Protein AF-A0A4Q3TCV3-F1 (afdb_monomer_lite)

Foldseek 3Di:
DDPVVPVVPPQDQDPVRWTWHADVNFTWTHDPVQWIAGPVVRDIDHPDPVPCPQVVCVVVVHDGDPPDDDDD

pLDDT: mean 82.79, std 11.64, range [54.16, 97.38]

Radius of gyration: 18.11 Å; chains: 1; bounding box: 34×22×49 Å

Structure (mmCIF, N/CA/C/O backbone):
data_AF-A0A4Q3TCV3-F1
#
_entry.id   AF-A0A4Q3TCV3-F1
#
loop_
_atom_site.group_PDB
_atom_site.id
_atom_site.type_symbol
_atom_site.label_atom_id
_atom_site.label_alt_id
_atom_site.label_comp_id
_atom_site.label_asym_id
_atom_site.label_entity_id
_atom_site.label_seq_id
_atom_site.pdbx_PDB_ins_code
_atom_site.Cartn_x
_atom_site.Cartn_y
_atom_site.Cartn_z
_atom_site.occupancy
_atom_site.B_iso_or_equiv
_atom_site.auth_seq_id
_atom_site.auth_comp_id
_atom_site.auth_asym_id
_atom_site.auth_atom_id
_atom_site.pdbx_PDB_model_num
ATOM 1 N N . MET A 1 1 ? -7.460 -8.555 23.450 1.00 59.66 1 MET A N 1
ATOM 2 C CA . MET A 1 1 ? -7.327 -7.144 23.017 1.00 59.66 1 MET A CA 1
ATOM 3 C C . MET A 1 1 ? -8.478 -6.822 22.065 1.00 59.66 1 MET A C 1
ATOM 5 O O . MET A 1 1 ? -8.518 -7.437 21.004 1.00 59.66 1 MET A O 1
ATOM 9 N N . ASN A 1 2 ? -9.448 -5.976 22.442 1.00 78.94 2 ASN A N 1
ATOM 10 C CA . ASN A 1 2 ? -10.622 -5.699 21.592 1.00 78.94 2 ASN A CA 1
ATOM 11 C C . ASN A 1 2 ? -10.318 -4.650 20.496 1.00 78.94 2 ASN A C 1
ATOM 13 O O . ASN A 1 2 ? -9.256 -4.026 20.503 1.00 78.94 2 ASN A O 1
ATOM 17 N N . ALA A 1 3 ? -11.234 -4.490 19.533 1.00 71.31 3 ALA A N 1
ATOM 18 C CA . ALA A 1 3 ? -11.071 -3.581 18.394 1.00 71.31 3 ALA A CA 1
ATOM 19 C C . ALA A 1 3 ? -10.933 -2.106 18.811 1.00 71.31 3 ALA A C 1
ATOM 21 O O . ALA A 1 3 ? -10.070 -1.413 18.280 1.00 71.31 3 ALA A O 1
ATOM 22 N N . VAL A 1 4 ? -11.704 -1.675 19.815 1.00 73.00 4 VAL A N 1
ATOM 23 C CA . VAL A 1 4 ? -11.683 -0.304 20.351 1.00 73.00 4 VAL A CA 1
ATOM 24 C C . VAL A 1 4 ? -10.308 0.037 20.929 1.00 73.00 4 VAL A C 1
ATOM 26 O O . VAL A 1 4 ? -9.717 1.040 20.558 1.00 73.00 4 VAL A O 1
ATOM 29 N N . LEU A 1 5 ? -9.733 -0.847 21.751 1.00 66.06 5 LEU A N 1
ATOM 30 C CA . LEU A 1 5 ? -8.396 -0.659 22.324 1.00 66.06 5 LEU A CA 1
ATOM 31 C C . LEU A 1 5 ? -7.309 -0.559 21.249 1.00 66.06 5 LEU A C 1
ATOM 33 O O . LEU A 1 5 ? -6.378 0.225 21.387 1.00 66.06 5 LEU A O 1
ATOM 37 N N . ARG A 1 6 ? -7.414 -1.332 20.162 1.00 67.31 6 ARG A N 1
ATOM 38 C CA . ARG A 1 6 ? -6.472 -1.223 19.034 1.00 67.31 6 ARG A CA 1
ATOM 39 C C . ARG A 1 6 ? -6.591 0.117 18.314 1.00 67.31 6 ARG A C 1
ATOM 41 O O . ARG A 1 6 ? -5.593 0.632 17.830 1.00 67.31 6 ARG A O 1
ATOM 48 N N . GLU A 1 7 ? -7.793 0.664 18.234 1.00 67.81 7 GLU A N 1
ATOM 49 C CA . GLU A 1 7 ? -8.043 1.959 17.612 1.00 67.81 7 GLU A CA 1
ATOM 50 C C . GLU A 1 7 ? -7.526 3.117 18.475 1.00 67.81 7 GLU A C 1
ATOM 52 O O . GLU A 1 7 ? -6.890 4.031 17.953 1.00 67.81 7 GLU A O 1
ATOM 57 N N . THR A 1 8 ? -7.687 3.028 19.798 1.00 66.88 8 THR A N 1
ATOM 58 C CA . THR A 1 8 ? -7.140 4.006 20.753 1.00 66.88 8 THR A CA 1
ATOM 59 C C . THR A 1 8 ? -5.610 3.972 20.821 1.00 66.88 8 THR A C 1
ATOM 61 O O . THR A 1 8 ? -4.980 5.013 20.968 1.00 66.88 8 THR A O 1
ATOM 64 N N . LEU A 1 9 ? -4.996 2.791 20.692 1.00 67.31 9 LEU A N 1
ATOM 65 C CA . LEU A 1 9 ? -3.545 2.587 20.814 1.00 67.31 9 LEU A CA 1
ATOM 66 C C . LEU A 1 9 ? -2.786 2.749 19.483 1.00 67.31 9 LEU A C 1
ATOM 68 O O . LEU A 1 9 ? -1.709 2.184 19.310 1.00 67.31 9 LEU A O 1
ATOM 72 N N . SER A 1 10 ? -3.341 3.493 18.523 1.00 70.94 10 SER A N 1
ATOM 73 C CA . SER A 1 10 ? -2.622 3.871 17.304 1.00 70.94 10 SER A CA 1
ATOM 74 C C . SER A 1 10 ? -1.342 4.649 17.670 1.00 70.94 10 SER A C 1
ATOM 76 O O . SER A 1 10 ? -1.451 5.670 18.349 1.00 70.94 10 SER A O 1
ATOM 78 N N . PRO A 1 11 ? -0.149 4.239 17.196 1.00 85.19 11 PRO A N 1
ATOM 79 C CA . PRO A 1 11 ? 0.075 3.268 16.123 1.00 85.19 11 PRO A CA 1
ATOM 80 C C . PRO A 1 11 ? 0.219 1.805 16.604 1.00 85.19 11 PRO A C 1
ATOM 82 O O . PRO A 1 11 ? 0.910 1.529 17.582 1.00 85.19 11 PRO A O 1
ATOM 85 N N . TYR A 1 12 ? -0.353 0.837 15.866 1.00 88.44 12 TYR A N 1
ATOM 86 C CA . TYR A 1 12 ? -0.188 -0.603 16.155 1.00 88.44 12 TYR A CA 1
ATOM 87 C C . TYR A 1 12 ? 0.115 -1.450 14.911 1.00 88.44 12 TYR A C 1
ATOM 89 O O . TYR A 1 12 ? -0.256 -1.113 13.786 1.00 88.44 12 TYR A O 1
ATOM 97 N N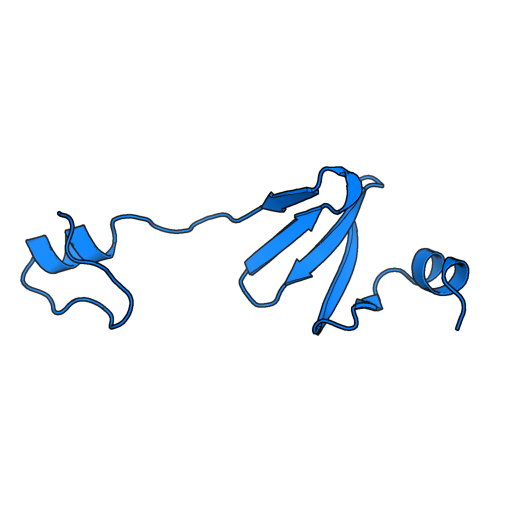 . ARG A 1 13 ? 0.767 -2.604 15.102 1.00 89.25 13 ARG A N 1
ATOM 98 C CA . ARG A 1 13 ? 1.096 -3.538 14.011 1.00 89.25 13 ARG A CA 1
ATOM 99 C C . ARG A 1 13 ? -0.151 -4.290 13.517 1.00 89.25 13 ARG A C 1
ATOM 101 O O . ARG A 1 13 ? -0.762 -5.061 14.256 1.00 89.25 13 ARG A O 1
ATOM 108 N N . HIS A 1 14 ? -0.505 -4.101 12.250 1.00 86.50 14 HIS A N 1
ATOM 109 C CA . HIS A 1 14 ? -1.575 -4.826 11.570 1.00 86.50 14 HIS A CA 1
ATOM 110 C C . HIS A 1 14 ? -1.183 -6.304 11.349 1.00 86.50 14 HIS A C 1
ATOM 112 O O . HIS A 1 14 ? -0.013 -6.572 11.063 1.00 86.50 14 HIS A O 1
ATOM 118 N N . PRO A 1 15 ? -2.124 -7.272 11.404 1.00 85.38 15 PRO A N 1
ATOM 119 C CA . PRO A 1 15 ? -1.821 -8.696 11.200 1.00 85.38 15 PRO A CA 1
ATOM 120 C C . PRO A 1 15 ? -1.099 -9.029 9.887 1.00 85.38 15 PRO A C 1
ATOM 122 O O . PRO A 1 15 ? -0.319 -9.969 9.839 1.00 85.38 15 PRO A O 1
ATOM 125 N N . CYS A 1 16 ? -1.302 -8.231 8.833 1.00 85.25 16 CYS A N 1
ATOM 126 C CA . CYS A 1 16 ? -0.601 -8.390 7.550 1.00 85.25 16 CYS A CA 1
ATOM 127 C C . CYS A 1 16 ? 0.838 -7.830 7.534 1.00 85.25 16 CYS A C 1
ATOM 129 O O . CYS A 1 16 ? 1.455 -7.736 6.475 1.00 85.25 16 CYS A O 1
ATOM 131 N N . GLY A 1 17 ? 1.361 -7.399 8.685 1.00 89.00 17 GLY A N 1
ATOM 132 C CA . GLY A 1 17 ? 2.717 -6.872 8.834 1.00 89.00 17 GLY A CA 1
ATOM 133 C C . GLY A 1 17 ? 2.863 -5.358 8.649 1.00 89.00 17 GLY A C 1
ATOM 134 O O . GLY A 1 17 ? 3.957 -4.849 8.878 1.00 89.00 17 GLY A O 1
ATOM 135 N N . GLY A 1 18 ? 1.797 -4.641 8.275 1.00 92.62 18 GLY A N 1
ATOM 136 C CA . GLY A 1 18 ? 1.788 -3.175 8.164 1.00 92.62 18 GLY A CA 1
ATOM 137 C C . GLY A 1 18 ? 1.655 -2.444 9.506 1.00 92.62 18 GLY A C 1
ATOM 138 O O . GLY A 1 18 ? 1.370 -3.062 10.532 1.00 92.62 18 GLY A O 1
ATOM 139 N N . LEU A 1 19 ? 1.820 -1.121 9.499 1.00 94.50 19 LEU A N 1
ATOM 140 C CA . LEU A 1 19 ? 1.582 -0.251 10.656 1.00 94.50 19 LEU A CA 1
ATOM 141 C C . LEU A 1 19 ? 0.244 0.470 10.475 1.00 94.50 19 LEU A C 1
ATOM 143 O O . LEU A 1 19 ? 0.079 1.209 9.506 1.00 94.50 19 LEU A O 1
ATOM 147 N N . LYS A 1 20 ? -0.715 0.251 11.379 1.00 93.31 20 LYS A N 1
ATOM 148 C CA . LYS A 1 20 ? -1.981 0.988 11.375 1.00 93.31 20 LYS A CA 1
ATOM 149 C C . LYS A 1 20 ? -1.824 2.289 12.159 1.00 93.31 20 LYS A C 1
ATOM 151 O O . LYS A 1 20 ? -1.337 2.262 13.290 1.00 93.31 20 LYS A O 1
ATOM 156 N N . VAL A 1 21 ? -2.243 3.393 11.547 1.00 93.19 21 VAL A N 1
ATOM 157 C CA . VAL A 1 21 ? -2.118 4.767 12.050 1.00 93.19 21 VAL A CA 1
ATOM 158 C C . VAL A 1 21 ? -3.383 5.577 11.740 1.00 93.19 21 VAL A C 1
ATOM 160 O O . VAL A 1 21 ? -4.201 5.152 10.919 1.00 93.19 21 VAL A O 1
ATOM 163 N N . ARG A 1 22 ? -3.528 6.753 12.364 1.00 92.19 22 ARG A N 1
ATOM 164 C CA . ARG A 1 22 ? -4.477 7.794 11.939 1.00 92.19 22 ARG A CA 1
ATOM 165 C C . ARG A 1 22 ? -3.722 8.953 11.294 1.00 92.19 22 ARG A C 1
ATOM 167 O O . ARG A 1 22 ? -2.762 9.439 11.885 1.00 92.19 22 ARG A O 1
ATOM 174 N N . ILE A 1 23 ? -4.157 9.388 10.116 1.00 92.19 23 ILE A N 1
ATOM 175 C CA . ILE A 1 23 ? -3.617 10.562 9.409 1.00 92.19 23 ILE A CA 1
ATOM 176 C C . ILE A 1 23 ? -4.800 11.480 9.131 1.00 92.19 23 ILE A C 1
ATOM 178 O O . ILE A 1 23 ? -5.732 11.038 8.476 1.00 92.19 23 ILE A O 1
ATOM 182 N N . GLU A 1 24 ? -4.812 12.700 9.676 1.00 93.12 24 GLU A N 1
ATOM 183 C CA . GLU A 1 24 ? -5.966 13.620 9.566 1.00 9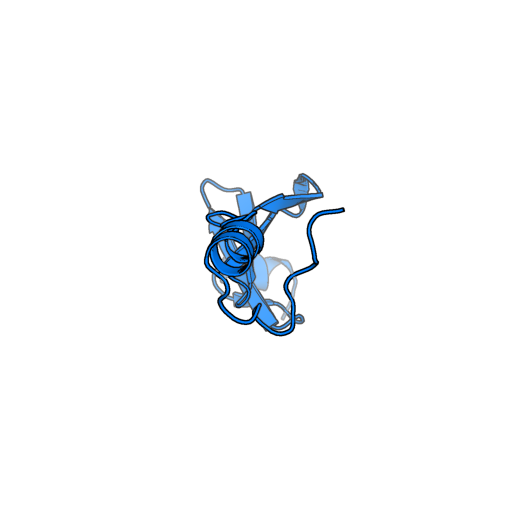3.12 24 GLU A CA 1
ATOM 184 C C . GLU A 1 24 ? -7.314 12.976 9.957 1.00 93.12 24 GLU A C 1
ATOM 186 O O . GLU A 1 24 ? -8.374 13.302 9.442 1.00 93.12 24 GLU A O 1
ATOM 191 N N . GLY A 1 25 ? -7.276 12.017 10.886 1.00 90.00 25 GLY A N 1
ATOM 192 C CA . GLY A 1 25 ? -8.455 11.265 11.312 1.00 90.00 25 GLY A CA 1
ATOM 193 C C . GLY A 1 25 ? -8.824 10.052 10.446 1.00 90.00 25 GLY A C 1
ATOM 194 O O . GLY A 1 25 ? -9.677 9.266 10.859 1.00 90.00 25 GLY A O 1
ATOM 195 N N . GLU A 1 26 ? -8.132 9.820 9.337 1.00 91.75 26 GLU A N 1
ATOM 196 C CA . GLU A 1 26 ? -8.343 8.663 8.467 1.00 91.75 26 GLU A CA 1
ATOM 197 C C . GLU A 1 26 ? -7.585 7.428 8.950 1.00 91.75 26 GLU A C 1
ATOM 199 O O . GLU A 1 26 ? -6.411 7.498 9.333 1.00 91.75 26 GLU A O 1
ATOM 204 N N . ALA A 1 27 ? -8.250 6.270 8.920 1.00 91.62 27 ALA A N 1
ATOM 205 C CA . ALA A 1 27 ? -7.644 4.997 9.292 1.00 91.62 27 ALA A CA 1
ATOM 206 C C . ALA A 1 27 ? -6.772 4.449 8.150 1.00 91.62 27 ALA A C 1
ATOM 208 O O . ALA A 1 27 ? -7.256 3.956 7.128 1.00 91.62 27 ALA A O 1
ATOM 209 N N . CYS A 1 28 ? -5.465 4.453 8.387 1.00 93.94 28 C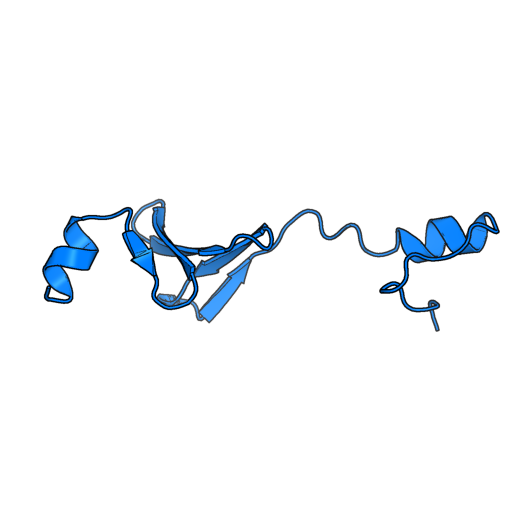YS A N 1
ATOM 210 C CA . CYS A 1 28 ? -4.439 4.216 7.382 1.00 93.94 28 CYS A CA 1
ATOM 211 C C . CYS A 1 28 ? -3.577 3.001 7.749 1.00 93.94 28 CYS A C 1
ATOM 213 O O . CYS A 1 28 ? -3.226 2.813 8.915 1.00 93.94 28 CYS A O 1
ATOM 215 N N . VAL A 1 29 ? -3.205 2.174 6.766 1.00 95.12 29 VAL A N 1
ATOM 216 C CA . VAL A 1 29 ? -2.239 1.075 6.946 1.00 95.12 29 VAL A CA 1
ATOM 217 C C . VAL A 1 29 ? -1.016 1.312 6.067 1.00 95.12 29 VAL A C 1
ATOM 219 O O . VAL A 1 29 ? -1.075 1.169 4.846 1.00 95.12 29 VAL A O 1
ATOM 222 N N . LEU A 1 30 ? 0.109 1.624 6.705 1.00 95.75 30 LEU A N 1
ATOM 223 C CA . LEU A 1 30 ? 1.412 1.778 6.065 1.00 95.75 30 LEU A CA 1
ATOM 224 C C . LEU A 1 30 ? 2.031 0.399 5.798 1.00 95.75 30 LEU A C 1
ATOM 226 O O . LEU A 1 30 ? 2.026 -0.478 6.672 1.00 95.75 30 LEU A O 1
ATOM 230 N N . ARG A 1 31 ? 2.586 0.197 4.601 1.00 94.19 31 ARG A N 1
ATOM 231 C CA . ARG A 1 31 ? 3.244 -1.050 4.183 1.00 94.19 31 ARG A CA 1
ATOM 232 C C . ARG A 1 31 ? 4.728 -0.818 3.920 1.00 94.19 31 ARG A C 1
ATOM 234 O O . ARG A 1 31 ? 5.112 0.184 3.331 1.00 94.19 31 ARG A O 1
ATOM 241 N N . CYS A 1 32 ? 5.556 -1.806 4.261 1.00 91.94 32 CYS A N 1
ATOM 242 C CA . CYS A 1 32 ? 6.997 -1.781 3.974 1.00 91.94 32 CYS A CA 1
ATOM 243 C C . CYS A 1 32 ? 7.328 -1.709 2.474 1.00 91.94 32 CYS A C 1
ATOM 245 O O . CYS A 1 32 ? 8.453 -1.384 2.126 1.00 91.94 32 CYS A O 1
ATOM 247 N N . SER A 1 33 ? 6.364 -1.985 1.591 1.00 91.38 33 SER A N 1
ATOM 248 C CA . SER A 1 33 ? 6.498 -1.800 0.143 1.00 91.38 33 SER A CA 1
ATOM 249 C C . SER A 1 33 ? 6.484 -0.331 -0.303 1.00 91.38 33 SER A C 1
ATOM 251 O O . SER A 1 33 ? 6.522 -0.081 -1.499 1.00 91.38 33 SER A O 1
ATOM 253 N N . GLY A 1 34 ? 6.352 0.631 0.620 1.00 93.44 34 GLY A N 1
ATOM 254 C CA . GLY A 1 34 ? 6.191 2.053 0.292 1.00 93.44 34 GLY A CA 1
ATOM 255 C C . GLY A 1 34 ? 4.759 2.447 -0.085 1.00 93.44 34 GLY A C 1
ATOM 256 O O . GLY A 1 34 ? 4.541 3.530 -0.610 1.00 93.44 34 GLY A O 1
ATOM 257 N N . ALA A 1 35 ? 3.778 1.577 0.180 1.00 96.12 35 ALA A N 1
ATOM 258 C CA . ALA A 1 35 ? 2.372 1.830 -0.126 1.00 96.12 35 ALA A CA 1
ATOM 259 C C . ALA A 1 35 ? 1.557 2.155 1.135 1.00 96.12 35 ALA A C 1
ATOM 261 O O . ALA A 1 35 ? 1.822 1.632 2.224 1.00 96.12 35 ALA A O 1
ATOM 262 N N . LEU A 1 36 ? 0.515 2.962 0.959 1.00 96.25 36 LEU A N 1
ATOM 263 C CA . LEU A 1 36 ? -0.470 3.309 1.977 1.00 96.25 36 LEU A CA 1
ATOM 264 C C . LEU A 1 36 ? -1.846 2.779 1.558 1.00 96.25 36 LEU A C 1
ATOM 266 O O . LEU A 1 36 ? -2.308 3.034 0.450 1.00 96.25 36 LEU A O 1
ATOM 270 N N . TRP A 1 37 ? -2.512 2.046 2.448 1.00 96.00 37 TRP A N 1
ATOM 271 C CA . TRP A 1 37 ? -3.892 1.601 2.255 1.00 96.00 37 TRP A CA 1
ATOM 272 C C . TRP A 1 37 ? -4.856 2.420 3.117 1.00 96.00 37 TRP A C 1
ATOM 274 O O . TRP A 1 37 ? -4.719 2.427 4.345 1.00 96.00 37 TRP A O 1
ATOM 284 N N . VAL A 1 38 ? -5.842 3.057 2.481 1.00 95.81 38 VAL A N 1
ATOM 285 C CA . VAL A 1 38 ? -6.926 3.803 3.137 1.00 95.81 38 VAL A CA 1
ATOM 286 C C . VAL A 1 38 ? -8.207 2.982 3.025 1.00 95.81 38 VAL A C 1
ATOM 288 O O . VAL A 1 38 ? -8.828 2.898 1.963 1.00 95.81 38 VAL A O 1
ATOM 291 N N . ALA A 1 39 ? -8.562 2.301 4.116 1.00 90.81 39 ALA A N 1
ATOM 292 C CA . ALA A 1 39 ? -9.566 1.238 4.090 1.00 90.81 39 ALA A CA 1
ATOM 293 C C . ALA A 1 39 ? -10.982 1.749 3.798 1.00 90.81 39 ALA A C 1
ATOM 295 O O . ALA A 1 39 ? -11.721 1.087 3.070 1.00 90.81 39 ALA A O 1
ATOM 296 N N . GLU A 1 40 ? -11.331 2.917 4.335 1.00 94.31 40 GLU A N 1
ATOM 297 C CA . GLU A 1 40 ? -12.645 3.541 4.161 1.00 94.31 40 GLU A CA 1
ATOM 298 C C . GLU A 1 40 ? -12.953 3.823 2.686 1.00 94.31 40 GLU A C 1
ATOM 300 O O . GLU A 1 40 ? -14.036 3.511 2.195 1.00 94.31 40 GLU A O 1
ATOM 305 N N . HIS A 1 41 ? -11.954 4.304 1.947 1.00 96.69 41 HIS A N 1
ATOM 306 C CA . HIS A 1 41 ? -12.083 4.617 0.524 1.00 96.69 41 HIS A CA 1
ATOM 307 C C . HIS A 1 41 ? -11.722 3.452 -0.401 1.00 96.69 41 HIS A C 1
ATOM 309 O O . HIS A 1 41 ? -11.880 3.560 -1.614 1.00 96.69 41 HIS A O 1
ATOM 315 N N . ARG A 1 42 ? -11.247 2.330 0.154 1.00 95.81 42 ARG A N 1
ATOM 316 C CA . ARG A 1 42 ? -10.678 1.205 -0.606 1.00 95.81 42 ARG A CA 1
ATOM 317 C C . ARG A 1 42 ? -9.570 1.651 -1.567 1.00 95.81 42 ARG A C 1
ATOM 319 O O . ARG A 1 42 ? -9.464 1.146 -2.684 1.00 95.81 42 ARG A O 1
ATOM 326 N N . THR A 1 4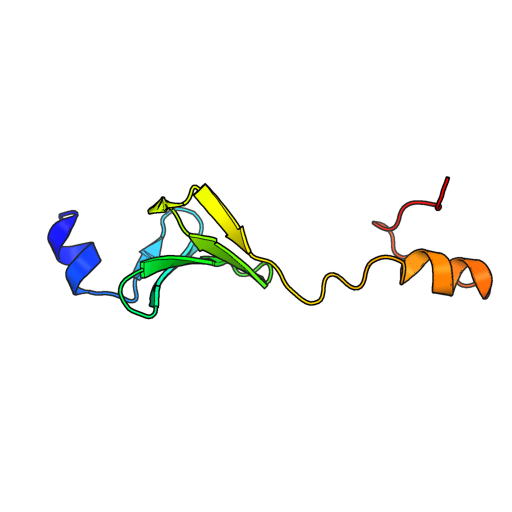3 ? -8.735 2.578 -1.111 1.00 97.38 43 THR A N 1
ATOM 327 C CA . THR A 1 43 ? -7.727 3.231 -1.948 1.00 97.38 43 THR A CA 1
ATOM 328 C C . THR A 1 43 ? -6.329 2.771 -1.570 1.00 97.38 43 THR A C 1
ATOM 330 O O . THR A 1 43 ? -5.923 2.852 -0.408 1.00 97.38 43 THR A O 1
ATOM 333 N N . LEU A 1 44 ? -5.573 2.325 -2.575 1.00 96.94 44 LEU A N 1
A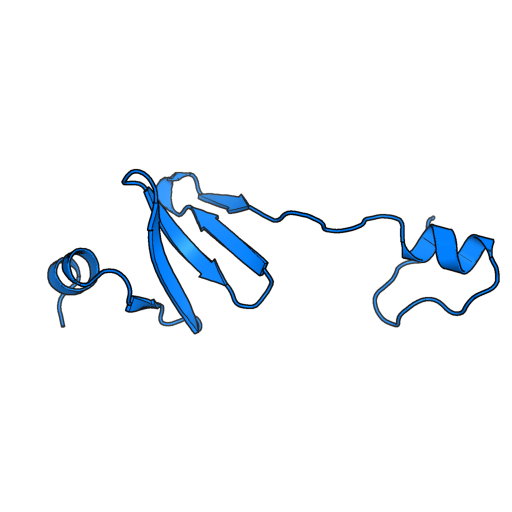TOM 334 C CA . LEU A 1 44 ? -4.135 2.105 -2.473 1.00 96.94 44 LEU A CA 1
ATOM 335 C C . LEU A 1 44 ? -3.406 3.332 -3.021 1.00 96.94 44 LEU A C 1
ATOM 337 O O . LEU A 1 44 ? -3.609 3.714 -4.170 1.00 96.94 44 LEU A O 1
ATOM 341 N N . ILE A 1 45 ? -2.548 3.923 -2.199 1.00 97.06 45 ILE A N 1
ATOM 342 C CA . ILE A 1 45 ? -1.723 5.077 -2.544 1.00 97.06 45 ILE A CA 1
ATOM 343 C C . ILE A 1 45 ? -0.271 4.609 -2.641 1.00 97.06 45 ILE A C 1
ATOM 345 O O . ILE A 1 45 ? 0.242 3.951 -1.731 1.00 97.06 45 ILE A O 1
ATOM 349 N N . ALA A 1 46 ? 0.386 4.964 -3.739 1.00 95.44 46 ALA A N 1
ATOM 350 C CA . ALA A 1 46 ? 1.816 4.792 -3.951 1.00 95.44 46 ALA A CA 1
ATOM 351 C C . ALA A 1 46 ? 2.362 6.041 -4.653 1.00 95.44 46 ALA A C 1
ATOM 353 O O . ALA A 1 46 ? 1.648 6.672 -5.433 1.00 95.44 46 ALA A O 1
ATOM 354 N N . SER A 1 47 ? 3.613 6.393 -4.378 1.00 92.00 47 SER A N 1
ATOM 355 C CA . SER A 1 47 ? 4.321 7.487 -5.043 1.00 92.00 47 SER A CA 1
ATOM 356 C C . SER A 1 47 ? 5.597 6.969 -5.692 1.00 92.00 47 SER A C 1
ATOM 358 O O . SER A 1 47 ? 6.020 5.842 -5.434 1.00 92.00 47 SER A O 1
ATOM 360 N N . ASP A 1 48 ? 6.192 7.800 -6.550 1.00 88.62 48 ASP A N 1
ATOM 361 C CA . ASP A 1 48 ? 7.560 7.606 -7.039 1.00 88.62 48 ASP A CA 1
ATOM 362 C C . ASP A 1 48 ? 7.800 6.217 -7.647 1.00 88.62 48 ASP A C 1
ATOM 364 O O . ASP A 1 48 ? 8.861 5.614 -7.493 1.00 88.62 48 ASP A O 1
ATOM 368 N N . LEU A 1 49 ? 6.802 5.702 -8.372 1.00 84.00 49 LEU A N 1
ATOM 369 C CA . LEU A 1 49 ? 6.895 4.400 -9.034 1.00 84.00 49 LEU A CA 1
ATOM 370 C C . LEU A 1 49 ? 7.969 4.381 -10.133 1.00 84.00 49 LEU A C 1
ATOM 372 O O . LEU A 1 49 ? 8.384 3.303 -10.541 1.00 84.00 49 LEU A O 1
ATOM 376 N N . HIS A 1 50 ? 8.433 5.557 -10.586 1.00 82.62 50 HIS A N 1
ATOM 377 C CA . HIS A 1 50 ? 9.453 5.716 -11.628 1.00 82.62 50 HIS A CA 1
ATOM 378 C C . HIS A 1 50 ? 9.202 4.793 -12.827 1.00 82.62 50 HIS A C 1
ATOM 380 O O . HIS A 1 50 ? 10.096 4.072 -13.278 1.00 82.62 50 HIS A O 1
ATOM 386 N N . LEU A 1 51 ? 7.964 4.812 -13.324 1.00 74.69 51 LEU A N 1
ATOM 387 C CA . LEU A 1 51 ? 7.601 4.101 -14.546 1.00 74.69 51 LEU A CA 1
ATOM 388 C C . LEU A 1 51 ? 8.542 4.546 -15.685 1.00 74.69 51 LEU A C 1
ATOM 390 O O . LEU A 1 51 ? 9.028 5.678 -15.677 1.00 74.69 51 LEU A O 1
ATOM 394 N N . GLU A 1 52 ? 8.831 3.650 -16.631 1.00 72.88 52 GLU A N 1
ATOM 395 C CA . GLU A 1 52 ? 9.749 3.868 -17.770 1.00 72.88 52 GLU A CA 1
ATOM 396 C C . GLU A 1 52 ? 11.253 3.965 -17.447 1.00 72.88 52 GLU A C 1
ATOM 398 O O . GLU A 1 52 ? 12.072 4.185 -18.347 1.00 72.88 52 GLU A O 1
ATOM 403 N N . LYS A 1 53 ? 11.677 3.747 -16.193 1.00 74.19 53 LYS A N 1
ATOM 404 C CA . LYS A 1 53 ? 13.114 3.663 -15.871 1.00 74.19 53 LYS A CA 1
ATOM 405 C C . LYS A 1 53 ? 13.804 2.534 -16.654 1.00 74.19 53 LYS A C 1
ATOM 407 O O . LYS A 1 53 ? 14.922 2.731 -17.136 1.00 74.19 53 LYS A O 1
ATOM 412 N N . GLY A 1 54 ? 13.122 1.403 -16.832 1.00 70.25 54 GLY A N 1
ATOM 413 C CA . GLY A 1 54 ? 13.552 0.294 -17.681 1.00 70.25 54 GLY A CA 1
ATOM 414 C C . GLY A 1 54 ? 13.714 0.681 -19.136 1.00 70.25 54 GLY A C 1
ATOM 415 O O . GLY A 1 54 ? 14.802 0.534 -19.688 1.00 70.25 54 GLY A O 1
ATOM 416 N N . SER A 1 55 ? 12.679 1.267 -19.738 1.00 69.25 55 SER A N 1
ATOM 417 C CA . SER A 1 55 ? 12.710 1.771 -21.116 1.00 69.25 55 SER A CA 1
ATOM 418 C C . SER A 1 55 ? 13.901 2.704 -21.356 1.00 69.25 55 SER A C 1
ATOM 420 O O . SER A 1 55 ? 14.607 2.577 -22.357 1.00 69.25 55 SER A O 1
ATOM 422 N N . ALA A 1 56 ? 14.209 3.583 -20.395 1.00 74.69 56 ALA A N 1
ATOM 423 C CA . ALA A 1 56 ? 15.373 4.461 -20.467 1.00 74.69 56 ALA A CA 1
ATOM 424 C C . ALA A 1 56 ? 16.718 3.704 -20.406 1.00 74.69 56 ALA A C 1
ATOM 426 O O . ALA A 1 56 ? 17.680 4.125 -21.052 1.00 74.69 56 ALA A O 1
ATOM 427 N N . PHE A 1 57 ? 16.821 2.611 -19.642 1.00 75.25 57 PHE A N 1
ATOM 428 C CA . PHE A 1 57 ? 18.011 1.750 -19.629 1.00 75.25 57 PHE A CA 1
ATOM 429 C C . PHE A 1 57 ? 18.151 0.933 -20.916 1.00 75.25 57 PHE A C 1
ATOM 431 O O . PHE A 1 57 ? 19.241 0.914 -21.491 1.00 75.25 57 PHE A O 1
ATOM 438 N N . ALA A 1 58 ? 17.058 0.345 -21.408 1.00 75.44 58 ALA A N 1
ATOM 439 C CA . ALA A 1 58 ? 17.036 -0.395 -22.667 1.00 75.44 58 ALA A CA 1
ATOM 440 C C . ALA A 1 58 ? 17.438 0.492 -23.855 1.00 75.44 58 ALA A C 1
ATOM 442 O O . ALA A 1 58 ? 18.296 0.102 -24.645 1.00 75.44 58 ALA A O 1
ATOM 443 N N . ALA A 1 59 ? 16.916 1.723 -23.932 1.00 77.81 59 ALA A N 1
ATOM 444 C CA . ALA A 1 59 ? 17.285 2.694 -24.967 1.00 77.81 59 ALA A CA 1
ATOM 445 C C . ALA A 1 59 ? 18.784 3.053 -24.961 1.00 77.81 59 ALA A C 1
ATOM 447 O O . ALA A 1 59 ? 19.329 3.468 -25.981 1.00 77.81 59 ALA A O 1
ATOM 448 N N . ARG A 1 60 ? 19.463 2.886 -23.819 1.00 79.81 60 ARG A N 1
ATOM 449 C CA . ARG A 1 60 ? 20.909 3.111 -23.656 1.00 79.81 60 ARG A CA 1
ATOM 450 C C . ARG A 1 60 ? 21.740 1.823 -23.735 1.00 79.81 60 ARG A C 1
ATOM 452 O O . ARG A 1 60 ? 22.929 1.860 -23.436 1.00 79.81 60 ARG A O 1
ATOM 459 N N . GLY A 1 61 ? 21.137 0.695 -24.120 1.00 80.19 61 GLY A N 1
ATOM 460 C CA . GLY A 1 61 ? 21.819 -0.596 -24.251 1.00 80.19 61 GLY A CA 1
ATOM 461 C C . GLY A 1 61 ? 22.215 -1.246 -22.921 1.00 80.19 61 GLY A C 1
ATOM 462 O O . GLY A 1 61 ? 23.023 -2.173 -22.910 1.00 80.19 61 GLY A O 1
ATOM 463 N N . GLN A 1 62 ? 21.672 -0.774 -21.796 1.00 81.06 62 GLN A N 1
ATOM 464 C CA . GLN A 1 62 ? 21.902 -1.372 -20.485 1.00 81.06 62 GLN A CA 1
ATOM 465 C C . GLN A 1 62 ? 20.910 -2.516 -20.240 1.00 81.06 62 GLN A C 1
ATOM 467 O O . GLN A 1 62 ? 19.736 -2.422 -20.595 1.00 81.06 62 GLN A O 1
ATOM 472 N N . MET A 1 63 ? 21.380 -3.589 -19.599 1.00 78.38 63 MET A N 1
ATOM 473 C CA . MET A 1 63 ? 20.529 -4.707 -19.190 1.00 78.38 63 MET A CA 1
ATOM 474 C C . MET A 1 63 ? 19.392 -4.217 -18.280 1.00 78.38 63 MET A C 1
ATOM 476 O O . MET A 1 63 ? 19.632 -3.482 -17.318 1.00 78.38 63 MET A O 1
ATOM 480 N N . LEU A 1 64 ? 18.163 -4.639 -18.584 1.00 72.38 64 LEU A N 1
ATOM 481 C CA . LEU A 1 64 ? 16.991 -4.328 -17.771 1.00 72.38 64 LEU A CA 1
ATOM 482 C C . LEU A 1 64 ? 17.084 -5.002 -16.391 1.00 72.38 64 LEU A C 1
ATOM 484 O O . LEU A 1 64 ? 17.563 -6.137 -16.293 1.00 72.38 64 LEU A O 1
ATOM 488 N N . PRO A 1 65 ? 16.602 -4.346 -15.320 1.00 73.31 65 PRO A N 1
ATOM 489 C CA . PRO A 1 65 ? 16.342 -5.016 -14.053 1.00 73.31 65 PRO A CA 1
ATOM 490 C C . PRO A 1 65 ? 15.409 -6.227 -14.247 1.00 73.31 65 PRO A C 1
ATOM 492 O O . PRO A 1 65 ? 14.527 -6.185 -15.102 1.00 73.31 65 PRO A O 1
ATOM 495 N N . PRO A 1 66 ? 15.530 -7.287 -13.429 1.00 72.88 66 PRO A N 1
ATOM 496 C CA . PRO A 1 66 ? 14.827 -8.562 -13.633 1.00 72.88 66 PRO A CA 1
ATOM 497 C C . PRO A 1 66 ? 13.290 -8.491 -13.571 1.00 72.88 66 PRO A C 1
ATOM 499 O O . PRO A 1 66 ? 12.629 -9.479 -13.874 1.00 72.88 66 PRO A O 1
ATOM 502 N N . TYR A 1 67 ? 12.724 -7.351 -13.171 1.00 73.38 67 TYR A N 1
ATOM 503 C CA . TYR A 1 67 ? 11.279 -7.132 -13.056 1.00 73.38 67 TYR A CA 1
ATOM 504 C C . TYR A 1 67 ? 10.759 -6.023 -13.979 1.00 73.38 67 TYR A C 1
ATOM 506 O O . TYR A 1 67 ? 9.605 -5.625 -13.849 1.00 73.38 67 TYR A O 1
ATOM 514 N N . ASP A 1 68 ? 11.599 -5.508 -14.878 1.00 71.81 68 ASP A N 1
ATOM 515 C CA . ASP A 1 68 ? 11.181 -4.556 -15.905 1.00 71.81 68 ASP A CA 1
ATOM 516 C C . ASP A 1 68 ? 10.660 -5.305 -17.136 1.00 71.81 68 ASP A C 1
ATOM 518 O O . ASP A 1 68 ? 11.246 -6.303 -17.565 1.00 71.81 68 ASP A O 1
ATOM 522 N N . SER A 1 69 ? 9.560 -4.829 -17.718 1.00 64.00 69 SER A N 1
ATOM 523 C CA . SER A 1 69 ? 9.053 -5.356 -18.985 1.00 64.00 69 SER A CA 1
ATOM 524 C C . SER A 1 69 ? 9.730 -4.645 -20.158 1.00 64.00 69 SER A C 1
ATOM 526 O O . SER A 1 69 ? 9.932 -3.431 -20.087 1.00 64.00 69 SER A O 1
ATOM 528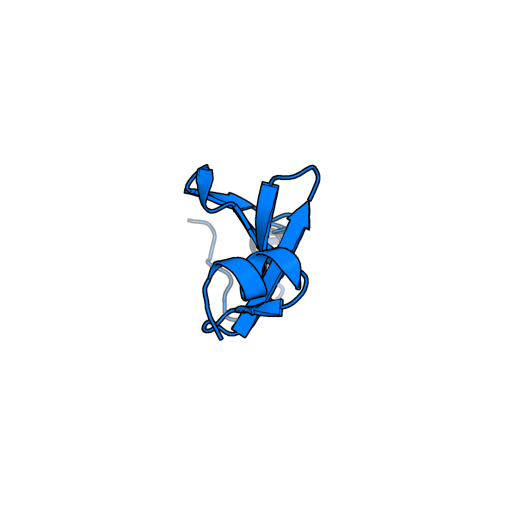 N N . PRO A 1 70 ? 10.013 -5.335 -21.276 1.00 61.69 70 PRO A N 1
ATOM 529 C CA . PRO A 1 70 ? 10.201 -4.640 -22.541 1.00 61.69 70 PRO A CA 1
ATOM 530 C C . PRO A 1 70 ? 8.939 -3.812 -22.806 1.00 61.69 70 PRO A C 1
ATOM 532 O O . PRO A 1 70 ? 7.832 -4.349 -22.737 1.00 61.69 70 PRO A O 1
ATOM 535 N N . ALA A 1 71 ? 9.086 -2.511 -23.058 1.00 58.88 71 ALA A N 1
ATOM 536 C CA . ALA A 1 71 ? 7.991 -1.742 -23.631 1.00 58.88 71 ALA A CA 1
ATOM 537 C C . ALA A 1 71 ? 7.618 -2.386 -24.981 1.00 58.88 71 ALA A C 1
ATOM 539 O O . ALA A 1 71 ? 8.518 -2.726 -25.748 1.00 58.88 71 ALA A O 1
ATOM 540 N N . THR A 1 72 ? 6.314 -2.614 -25.172 1.00 54.16 72 THR A N 1
ATOM 541 C CA . THR A 1 72 ? 5.650 -3.331 -26.284 1.00 54.16 72 THR A CA 1
ATOM 542 C C . THR A 1 72 ? 6.327 -3.213 -27.646 1.00 54.16 72 THR A C 1
ATOM 544 O O . THR A 1 72 ? 6.601 -2.067 -28.067 1.00 54.16 72 THR A O 1
#

Sequence (72 aa):
MNAVLRETLSPYRHPCGGLKVRIEGEACVLRCSGALWVAEHRTLIASDLHLEKGSAFAARGQMLPPYDSPAT

Secondary structure (DSSP, 8-state):
--HHHHHHT-SEE-TTSPEEEEETTEEEEE-TTS-EEETTTTEEE-----TTHHHHHHHTTPPPPTTPPPP-